Protein AF-A0A6V8P164-F1 (afdb_monomer_lite)

Secondary structure (DSSP, 8-state):
-HHHHHHHHHHT----EE-HHHHHHHHHS--TTHHHHHHHHHHHHHHH--SSEE-TTT---TT-----

pLDDT: mean 86.37, std 13.19, range [37.59, 93.88]

Structure (mmCIF, N/CA/C/O backbone):
data_AF-A0A6V8P164-F1
#
_entry.id   AF-A0A6V8P164-F1
#
loop_
_atom_site.group_PDB
_atom_site.id
_atom_site.type_symbol
_atom_site.label_atom_id
_atom_site.label_alt_id
_atom_site.label_comp_id
_atom_site.label_asym_id
_atom_site.label_entity_id
_atom_site.label_seq_id
_atom_site.pdbx_PDB_ins_code
_atom_site.Cartn_x
_atom_site.Cartn_y
_atom_site.Cartn_z
_atom_site.occupancy
_atom_site.B_iso_or_equiv
_atom_site.auth_seq_id
_atom_site.auth_comp_id
_atom_site.auth_asym_id
_atom_site.auth_atom_id
_atom_site.pdbx_PDB_model_num
ATOM 1 N N . ARG A 1 1 ? 4.568 -7.726 1.135 1.00 73.06 1 ARG A N 1
ATOM 2 C CA . ARG A 1 1 ? 4.136 -7.787 2.553 1.00 73.06 1 ARG A CA 1
ATOM 3 C C . ARG A 1 1 ? 5.059 -6.985 3.477 1.00 73.06 1 ARG A C 1
ATOM 5 O O . ARG A 1 1 ? 4.563 -6.062 4.101 1.00 73.06 1 ARG A O 1
ATOM 12 N N . TYR A 1 2 ? 6.381 -7.214 3.446 1.00 88.12 2 TYR A N 1
ATOM 13 C CA . TYR A 1 2 ? 7.379 -6.522 4.288 1.00 88.12 2 TYR A CA 1
ATOM 14 C C . TYR A 1 2 ? 7.182 -5.000 4.459 1.00 88.12 2 TYR A C 1
ATOM 16 O O . TYR A 1 2 ? 7.071 -4.526 5.584 1.00 88.12 2 TYR A O 1
ATOM 24 N N . PHE A 1 3 ? 7.090 -4.230 3.366 1.00 89.88 3 PHE A N 1
ATOM 25 C CA . PHE A 1 3 ? 6.942 -2.768 3.448 1.00 89.88 3 PHE A CA 1
ATOM 26 C C . PHE A 1 3 ? 5.657 -2.320 4.148 1.00 89.88 3 PHE A C 1
ATOM 28 O O . PHE A 1 3 ? 5.694 -1.389 4.941 1.00 89.88 3 PHE A O 1
ATOM 35 N N . VAL A 1 4 ? 4.532 -2.994 3.890 1.00 90.44 4 VAL A N 1
ATOM 36 C CA . VAL A 1 4 ? 3.247 -2.653 4.519 1.00 90.44 4 VAL A CA 1
ATOM 37 C C . VAL A 1 4 ? 3.322 -2.874 6.026 1.00 90.44 4 VAL A C 1
ATOM 39 O O . VAL A 1 4 ? 2.923 -1.998 6.783 1.00 90.44 4 VAL A O 1
ATOM 42 N N . GLU A 1 5 ? 3.905 -3.988 6.470 1.00 90.38 5 GLU A N 1
ATOM 43 C CA . GLU A 1 5 ? 4.090 -4.269 7.899 1.00 90.38 5 GLU A CA 1
ATOM 44 C C . GLU A 1 5 ? 5.064 -3.286 8.557 1.00 90.38 5 GLU A C 1
ATOM 46 O O . GLU A 1 5 ? 4.793 -2.784 9.648 1.00 90.38 5 GLU A O 1
ATOM 51 N N . LYS A 1 6 ? 6.176 -2.972 7.881 1.00 92.62 6 LYS A N 1
ATOM 52 C CA . LYS A 1 6 ? 7.148 -1.975 8.340 1.00 92.62 6 LYS A CA 1
ATOM 53 C C . LYS A 1 6 ? 6.476 -0.614 8.544 1.00 92.62 6 LYS A C 1
ATOM 55 O O . LYS A 1 6 ? 6.540 -0.069 9.641 1.00 92.62 6 LYS A O 1
ATOM 60 N N . PHE A 1 7 ? 5.787 -0.100 7.526 1.00 93.25 7 PHE A N 1
ATOM 61 C CA . PHE A 1 7 ? 5.147 1.214 7.593 1.00 93.25 7 PHE A CA 1
ATOM 62 C C . PHE A 1 7 ? 3.963 1.251 8.548 1.00 93.25 7 PHE A C 1
ATOM 64 O O . PHE A 1 7 ? 3.761 2.263 9.207 1.00 93.25 7 PHE A O 1
ATOM 71 N N . SER A 1 8 ? 3.216 0.156 8.674 1.00 91.38 8 SER A N 1
ATOM 72 C CA . SER A 1 8 ? 2.133 0.060 9.655 1.00 91.38 8 SER A CA 1
ATOM 73 C C . SER A 1 8 ? 2.668 0.235 11.07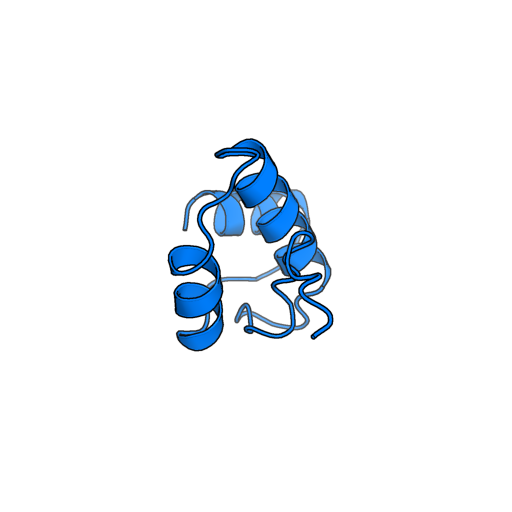5 1.00 91.38 8 SER A C 1
ATOM 75 O O . SER A 1 8 ? 2.157 1.061 11.828 1.00 91.38 8 SER A O 1
ATOM 77 N N . ARG A 1 9 ? 3.781 -0.434 11.406 1.00 91.44 9 ARG A N 1
ATOM 78 C CA . ARG A 1 9 ? 4.462 -0.267 12.699 1.00 91.44 9 ARG A CA 1
ATOM 79 C C . ARG A 1 9 ? 5.042 1.134 12.886 1.00 91.44 9 ARG A C 1
ATOM 81 O O . ARG A 1 9 ? 4.855 1.721 13.943 1.00 91.44 9 ARG A O 1
ATOM 88 N N . GLU A 1 10 ? 5.730 1.671 11.878 1.00 93.25 10 GLU A N 1
ATOM 89 C CA . GLU A 1 10 ? 6.356 3.002 11.955 1.00 93.25 10 GLU A CA 1
ATOM 90 C C . GLU A 1 10 ? 5.330 4.142 12.069 1.00 93.25 10 GLU A C 1
ATOM 92 O O . GLU A 1 10 ? 5.611 5.154 12.705 1.00 93.25 10 GLU A O 1
ATOM 97 N N . LEU A 1 11 ? 4.148 3.992 11.462 1.00 91.12 11 LEU A N 1
ATOM 98 C CA . LEU A 1 11 ? 3.107 5.024 11.407 1.00 91.12 11 LEU A CA 1
ATOM 99 C C . LEU A 1 11 ? 1.970 4.806 12.417 1.00 91.12 11 LEU A C 1
ATOM 101 O O . LEU A 1 11 ? 1.025 5.592 12.435 1.00 91.12 11 LEU A O 1
ATOM 105 N N . GLY A 1 12 ? 2.026 3.740 13.222 1.00 90.38 12 GLY A N 1
ATOM 106 C CA . GLY A 1 12 ? 0.956 3.383 14.161 1.00 90.38 12 GLY A CA 1
ATOM 107 C C . GLY A 1 12 ? -0.371 3.039 13.472 1.00 90.38 12 GLY A C 1
ATOM 108 O O . GLY A 1 12 ? -1.439 3.292 14.024 1.00 90.38 12 GLY A O 1
ATOM 109 N N . LYS A 1 13 ? -0.311 2.508 12.247 1.00 90.50 13 LYS A N 1
ATOM 110 C CA . LYS A 1 13 ? -1.469 2.031 11.479 1.00 90.50 13 LYS A CA 1
ATOM 111 C C . LYS A 1 13 ? -1.616 0.521 11.652 1.00 90.50 13 LYS A C 1
ATOM 113 O O . LYS A 1 13 ? -0.628 -0.180 11.841 1.00 90.50 13 LYS A O 1
ATOM 118 N N . ASP A 1 14 ? -2.837 0.013 11.528 1.00 89.25 14 ASP A N 1
ATOM 119 C CA . ASP A 1 14 ? -3.146 -1.412 11.715 1.00 89.25 14 ASP A CA 1
ATOM 120 C C . ASP A 1 14 ? -3.406 -2.141 10.384 1.00 89.25 14 ASP A C 1
ATOM 122 O O . ASP A 1 14 ? -4.271 -3.007 10.294 1.00 89.25 14 ASP A O 1
ATOM 126 N N . VAL A 1 15 ? -2.673 -1.794 9.318 1.00 91.31 15 VAL A N 1
ATOM 127 C CA . VAL A 1 15 ? -2.847 -2.444 8.009 1.00 91.31 15 VAL A CA 1
ATOM 128 C C . VAL A 1 15 ? -2.225 -3.836 8.039 1.00 91.31 15 VAL A C 1
ATOM 130 O O . VAL A 1 15 ? -1.005 -4.002 8.084 1.00 91.31 15 VAL A O 1
ATOM 133 N N . ARG A 1 16 ? -3.078 -4.857 8.005 1.00 87.31 16 ARG A N 1
ATOM 134 C CA . ARG A 1 16 ? -2.711 -6.272 8.157 1.00 87.31 16 ARG A CA 1
ATOM 135 C C . ARG A 1 16 ? -2.862 -7.066 6.865 1.00 87.31 16 ARG A C 1
ATOM 137 O O . ARG A 1 16 ? -2.213 -8.105 6.708 1.00 87.31 16 ARG A O 1
ATOM 144 N N . ALA A 1 17 ? -3.675 -6.572 5.938 1.00 88.62 17 ALA A N 1
ATOM 145 C CA . ALA A 1 17 ? -3.973 -7.226 4.676 1.00 88.62 17 ALA A CA 1
ATOM 146 C C . ALA A 1 17 ? -3.857 -6.259 3.491 1.00 88.62 17 ALA A C 1
ATOM 148 O O . ALA A 1 17 ? -3.946 -5.041 3.632 1.00 88.62 17 ALA A O 1
ATOM 149 N N . ILE A 1 18 ? -3.642 -6.828 2.307 1.00 91.50 18 ILE A N 1
ATOM 150 C CA . ILE A 1 18 ? -3.678 -6.120 1.028 1.00 91.50 18 ILE A CA 1
ATOM 151 C C . ILE A 1 18 ? -4.796 -6.770 0.229 1.00 91.50 18 ILE A C 1
ATOM 153 O O . ILE A 1 18 ? -4.796 -7.993 0.092 1.00 91.50 18 ILE A O 1
ATOM 157 N N . ASP A 1 19 ? -5.730 -5.964 -0.261 1.00 93.50 19 ASP A N 1
ATOM 158 C CA . ASP A 1 19 ? -6.808 -6.440 -1.116 1.00 93.50 19 ASP A CA 1
ATOM 159 C C . ASP A 1 19 ? -6.260 -7.008 -2.437 1.00 93.50 19 ASP A C 1
ATOM 161 O O . ASP A 1 19 ? -5.211 -6.583 -2.936 1.00 93.50 19 ASP A O 1
ATOM 165 N N . GLU A 1 20 ? -6.975 -7.964 -3.028 1.00 93.31 20 GLU A N 1
ATOM 166 C CA . GLU A 1 20 ? -6.562 -8.602 -4.278 1.00 93.31 20 GLU A CA 1
ATOM 167 C C . GLU A 1 20 ? -6.422 -7.579 -5.417 1.00 93.31 20 GLU A C 1
ATOM 169 O O . GLU A 1 20 ? -5.421 -7.592 -6.141 1.00 93.31 20 GLU A O 1
ATOM 174 N N . ALA A 1 21 ? -7.341 -6.615 -5.534 1.00 92.81 21 ALA A N 1
ATOM 175 C CA . ALA A 1 21 ? -7.263 -5.587 -6.567 1.00 92.81 21 ALA A CA 1
ATOM 176 C C . ALA A 1 21 ? -6.054 -4.658 -6.357 1.00 92.81 21 ALA A C 1
ATOM 178 O O . ALA A 1 21 ? -5.396 -4.255 -7.323 1.00 92.81 21 ALA A O 1
ATOM 179 N N . ALA A 1 22 ? -5.711 -4.354 -5.100 1.00 92.88 22 ALA A N 1
ATOM 180 C CA . ALA A 1 22 ? -4.509 -3.594 -4.766 1.00 92.88 22 ALA A CA 1
ATOM 181 C C . ALA A 1 22 ? -3.245 -4.366 -5.164 1.00 92.88 22 ALA A C 1
ATOM 183 O O . ALA A 1 22 ? -2.346 -3.804 -5.796 1.00 92.88 22 ALA A O 1
ATOM 184 N N . LEU A 1 23 ? -3.193 -5.664 -4.858 1.00 92.25 23 LEU A N 1
ATOM 185 C CA . LEU A 1 23 ? -2.080 -6.533 -5.227 1.00 92.25 23 LEU A CA 1
ATOM 186 C C . LEU A 1 23 ? -1.919 -6.623 -6.750 1.00 92.25 23 LEU A C 1
ATOM 188 O O . LEU A 1 23 ? -0.814 -6.433 -7.257 1.00 92.25 23 LEU A O 1
ATOM 192 N N . HIS A 1 24 ? -3.013 -6.824 -7.487 1.00 93.12 24 HIS A N 1
ATOM 193 C CA . HIS A 1 24 ? -3.001 -6.828 -8.950 1.00 93.12 24 HIS A CA 1
ATOM 194 C C . HIS A 1 24 ? -2.458 -5.517 -9.523 1.00 93.12 24 HIS A C 1
ATOM 196 O O . HIS A 1 24 ? -1.640 -5.540 -10.444 1.00 93.12 24 HIS A O 1
ATOM 202 N N . LYS A 1 25 ? -2.863 -4.371 -8.966 1.00 91.56 25 LYS A N 1
ATOM 203 C CA . LYS A 1 25 ? -2.372 -3.051 -9.386 1.00 91.56 25 LYS A CA 1
ATOM 204 C C . LYS A 1 25 ? -0.864 -2.909 -9.158 1.00 91.56 25 LYS A C 1
ATOM 206 O O . LYS A 1 25 ? -0.158 -2.428 -10.043 1.00 91.56 25 LYS A O 1
ATOM 211 N N . LEU A 1 26 ? -0.373 -3.373 -8.007 1.00 90.81 26 LEU A N 1
ATOM 212 C CA . LEU A 1 26 ? 1.048 -3.341 -7.655 1.00 90.81 26 LEU A CA 1
ATOM 213 C C . LEU A 1 26 ? 1.899 -4.267 -8.537 1.00 90.81 26 LEU A C 1
ATOM 215 O O . LEU A 1 26 ? 3.014 -3.902 -8.892 1.00 90.81 26 LEU A O 1
ATOM 219 N N . VAL A 1 27 ? 1.391 -5.453 -8.884 1.00 90.94 27 VAL A N 1
ATOM 220 C CA . VAL A 1 27 ? 2.106 -6.445 -9.710 1.00 90.94 27 VAL A CA 1
ATOM 221 C C . VAL A 1 27 ? 2.089 -6.068 -11.191 1.00 90.94 27 VAL A C 1
ATOM 223 O O . VAL A 1 27 ? 3.061 -6.310 -11.902 1.00 90.94 27 VAL A O 1
ATOM 226 N N . ARG A 1 28 ? 0.996 -5.468 -11.675 1.00 90.88 28 ARG A N 1
ATOM 227 C CA . ARG A 1 28 ? 0.853 -5.082 -13.085 1.00 90.88 28 ARG A CA 1
ATOM 228 C C . ARG A 1 28 ? 1.735 -3.893 -13.464 1.00 90.88 28 ARG A C 1
ATOM 230 O O . ARG A 1 28 ? 2.086 -3.744 -14.633 1.00 90.88 28 ARG A O 1
ATOM 237 N N . TYR A 1 29 ? 2.055 -3.027 -12.508 1.00 88.12 29 TYR A N 1
ATOM 238 C CA . TYR A 1 29 ? 2.909 -1.877 -12.761 1.00 88.12 29 TYR A CA 1
ATOM 239 C C . TYR A 1 29 ? 4.388 -2.268 -12.693 1.00 88.12 29 TYR A C 1
ATOM 241 O O . TYR A 1 29 ? 4.831 -2.912 -11.749 1.00 88.12 29 TYR A O 1
ATOM 249 N N . GLY A 1 30 ? 5.159 -1.869 -13.706 1.00 86.56 30 GLY A N 1
ATOM 250 C CA . GLY A 1 30 ? 6.554 -2.290 -13.872 1.00 86.56 30 GLY A CA 1
ATOM 251 C C . GLY A 1 30 ? 7.574 -1.571 -12.985 1.00 86.56 30 GLY A C 1
ATOM 252 O O . GLY A 1 30 ? 8.746 -1.917 -13.055 1.00 86.56 30 GLY A O 1
ATOM 253 N N . TRP A 1 31 ? 7.159 -0.583 -12.182 1.00 89.75 31 TRP A N 1
ATOM 254 C CA . TRP A 1 31 ? 8.033 0.194 -11.286 1.00 89.75 31 TRP A CA 1
ATOM 255 C C . TRP A 1 31 ? 9.316 0.700 -11.972 1.00 89.75 31 TRP A C 1
ATOM 257 O O . TRP A 1 31 ? 10.412 0.272 -11.608 1.00 89.75 31 TRP A O 1
ATOM 267 N N . PRO A 1 32 ? 9.222 1.607 -12.965 1.00 87.81 32 PRO A N 1
ATOM 268 C CA . PRO A 1 32 ? 10.397 2.153 -13.653 1.00 87.81 32 PRO A CA 1
ATOM 269 C C . PRO A 1 32 ? 11.392 2.837 -12.697 1.00 87.81 32 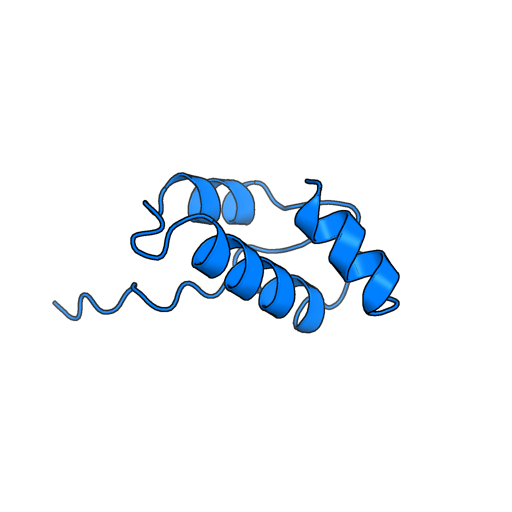PRO A C 1
ATOM 271 O O . PRO A 1 32 ? 12.594 2.841 -12.953 1.00 87.81 32 PRO A O 1
ATOM 274 N N . GLY A 1 33 ? 10.922 3.370 -11.565 1.00 86.38 33 GLY A N 1
ATOM 275 C CA . GLY A 1 33 ? 11.748 3.891 -10.474 1.00 86.38 33 GLY A CA 1
ATOM 276 C C . GLY A 1 33 ? 12.293 2.819 -9.518 1.00 86.38 33 GLY A C 1
ATOM 277 O O . GLY A 1 33 ? 12.817 3.150 -8.449 1.00 86.38 33 GLY A O 1
ATOM 278 N N . ASN A 1 34 ? 12.199 1.541 -9.894 1.00 89.62 34 ASN A N 1
ATOM 279 C CA . ASN A 1 34 ? 12.606 0.363 -9.132 1.00 89.62 34 ASN A CA 1
ATOM 280 C C . ASN A 1 34 ? 11.891 0.247 -7.770 1.00 89.62 34 ASN A C 1
ATOM 282 O O . ASN A 1 34 ? 10.821 0.806 -7.527 1.00 89.62 34 ASN A O 1
ATOM 286 N N . VAL A 1 35 ? 12.520 -0.478 -6.840 1.00 89.94 35 VAL A N 1
ATOM 287 C CA . VAL A 1 35 ? 12.006 -0.730 -5.486 1.00 89.94 35 VAL A CA 1
ATOM 288 C C . VAL A 1 35 ? 11.714 0.548 -4.691 1.00 89.94 35 VAL A C 1
ATOM 290 O O . VAL A 1 35 ? 10.811 0.543 -3.862 1.00 89.94 35 VAL A O 1
ATOM 293 N N . ARG A 1 36 ? 12.417 1.659 -4.959 1.00 90.62 36 ARG A N 1
ATOM 294 C CA . ARG A 1 36 ? 12.185 2.942 -4.269 1.00 90.62 36 ARG A CA 1
ATOM 295 C C . ARG A 1 36 ? 10.825 3.549 -4.613 1.00 90.62 36 ARG A C 1
ATOM 297 O O . ARG A 1 36 ? 10.185 4.148 -3.752 1.00 90.62 36 ARG A O 1
ATOM 304 N N . GLU A 1 37 ? 10.374 3.400 -5.856 1.00 91.62 37 GLU A N 1
ATOM 305 C CA . GLU A 1 37 ? 9.047 3.865 -6.269 1.00 91.62 37 GLU A CA 1
ATOM 306 C C . GLU A 1 37 ? 7.946 3.023 -5.615 1.00 91.62 37 GLU A C 1
ATOM 308 O O . GLU A 1 37 ? 7.000 3.580 -5.055 1.00 91.62 37 GLU A O 1
ATOM 313 N N . LEU A 1 38 ? 8.123 1.695 -5.601 1.00 91.38 38 LEU A N 1
ATOM 314 C CA . LEU A 1 38 ? 7.230 0.768 -4.904 1.00 91.38 38 LEU A CA 1
ATOM 315 C C . LEU A 1 38 ? 7.143 1.099 -3.410 1.00 91.38 38 LEU A C 1
ATOM 317 O O . LEU A 1 38 ? 6.048 1.188 -2.856 1.00 91.38 38 LEU A O 1
ATOM 321 N N . GLU A 1 39 ? 8.287 1.320 -2.765 1.00 93.12 39 GLU A N 1
ATOM 322 C CA . GLU A 1 39 ? 8.366 1.682 -1.352 1.00 93.12 39 GLU A CA 1
ATOM 323 C C . GLU A 1 39 ? 7.588 2.975 -1.057 1.00 93.12 39 GLU A C 1
ATOM 325 O O . GLU A 1 39 ? 6.734 2.995 -0.170 1.00 93.12 39 GLU A O 1
ATOM 330 N N . ASN A 1 40 ? 7.809 4.036 -1.840 1.00 91.88 40 ASN A N 1
ATOM 331 C CA . ASN A 1 40 ? 7.103 5.312 -1.687 1.00 91.88 40 ASN A CA 1
ATOM 332 C C . ASN A 1 40 ? 5.597 5.209 -1.968 1.00 91.88 40 ASN A C 1
ATOM 334 O O . ASN A 1 40 ? 4.800 5.918 -1.345 1.00 91.88 40 ASN A O 1
ATOM 338 N N . CYS A 1 41 ? 5.193 4.362 -2.916 1.00 93.06 41 CYS A N 1
ATOM 339 C CA . CYS A 1 41 ? 3.786 4.092 -3.195 1.00 93.06 41 CYS A CA 1
ATOM 340 C C . CYS A 1 41 ? 3.126 3.389 -2.004 1.00 93.06 41 CYS A C 1
ATOM 342 O O . CYS A 1 41 ? 2.131 3.884 -1.477 1.00 93.06 41 CYS A O 1
ATOM 344 N N . LEU A 1 42 ? 3.725 2.299 -1.515 1.00 92.56 42 LEU A N 1
ATOM 345 C CA . LEU A 1 42 ? 3.206 1.542 -0.376 1.00 92.56 42 LEU A CA 1
ATOM 346 C C . LEU A 1 42 ? 3.173 2.372 0.907 1.00 92.56 42 LEU A C 1
ATOM 348 O O . LEU A 1 42 ? 2.197 2.297 1.649 1.00 92.56 42 LEU A O 1
ATOM 352 N N . LYS A 1 43 ? 4.187 3.208 1.153 1.00 93.06 43 LYS A N 1
ATOM 353 C CA . LYS A 1 43 ? 4.202 4.117 2.305 1.00 93.06 43 LYS A CA 1
ATOM 354 C C . LYS A 1 43 ? 3.002 5.062 2.286 1.00 93.06 43 LYS A C 1
ATOM 356 O O . LYS A 1 43 ? 2.320 5.208 3.295 1.00 93.06 43 LYS A O 1
ATOM 361 N N . ARG A 1 44 ? 2.713 5.675 1.132 1.00 92.19 44 ARG A N 1
ATOM 362 C CA . ARG A 1 44 ? 1.544 6.553 0.962 1.00 92.19 44 ARG A CA 1
ATOM 363 C C . ARG A 1 44 ? 0.231 5.794 1.085 1.00 92.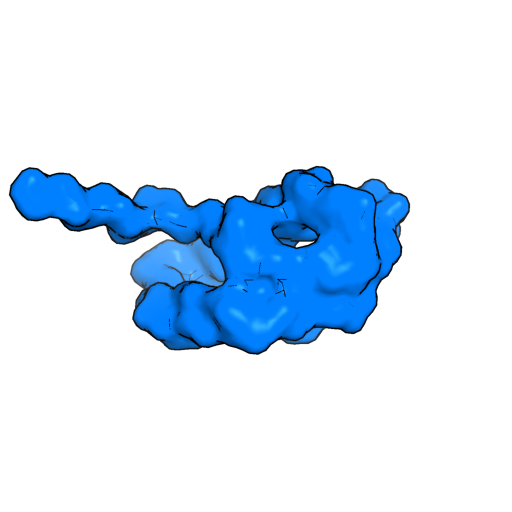19 44 ARG A C 1
ATOM 365 O O . ARG A 1 44 ? -0.665 6.275 1.768 1.00 92.19 44 ARG A O 1
ATOM 372 N N . ALA A 1 45 ? 0.145 4.605 0.498 1.00 93.12 45 ALA A N 1
ATOM 373 C CA . ALA A 1 45 ? -1.043 3.770 0.603 1.00 93.12 45 ALA A CA 1
ATOM 374 C C . ALA A 1 45 ? -1.357 3.419 2.069 1.00 93.12 45 ALA A C 1
ATOM 376 O O . ALA A 1 45 ? -2.498 3.540 2.498 1.00 93.12 45 ALA A O 1
ATOM 377 N N . VAL A 1 46 ? -0.344 3.092 2.883 1.00 93.25 46 VAL A N 1
ATOM 378 C CA . VAL A 1 46 ? -0.528 2.851 4.327 1.00 93.25 46 VAL A CA 1
ATOM 379 C C . VAL A 1 46 ? -0.986 4.116 5.064 1.00 93.25 46 VAL A C 1
ATOM 381 O O . VAL A 1 46 ? -1.865 4.039 5.921 1.00 93.25 46 VAL A O 1
ATOM 384 N N . VAL A 1 47 ? -0.456 5.295 4.721 1.00 92.38 47 VAL A N 1
ATOM 385 C CA . VAL A 1 47 ? -0.915 6.571 5.306 1.00 92.38 47 VAL A CA 1
ATOM 386 C C . VAL A 1 47 ? -2.397 6.828 5.005 1.00 92.38 47 VAL A C 1
ATOM 388 O O . VAL A 1 47 ? -3.143 7.215 5.910 1.00 92.38 47 VAL A O 1
ATOM 391 N N . LEU A 1 48 ? -2.810 6.602 3.754 1.00 90.75 48 LEU A N 1
ATOM 392 C C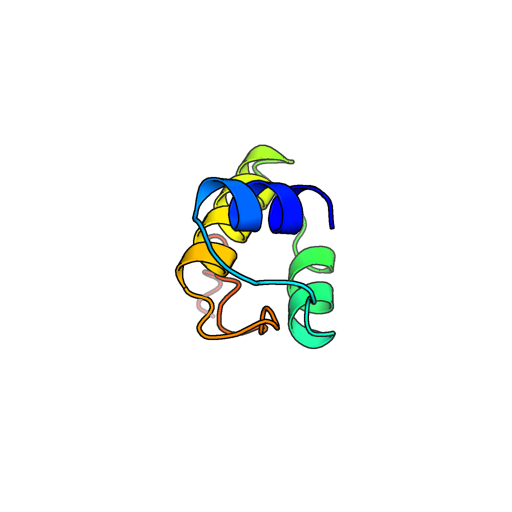A . LEU A 1 48 ? -4.170 6.849 3.261 1.00 90.75 48 LEU A CA 1
ATOM 393 C C . LEU A 1 48 ? -5.183 5.802 3.727 1.00 90.75 48 LEU A C 1
ATOM 395 O O . LEU A 1 48 ? -6.358 6.135 3.892 1.00 90.75 48 LEU A O 1
ATOM 399 N N . SER A 1 49 ? -4.721 4.582 3.999 1.00 90.56 49 SER A N 1
ATOM 400 C CA . SER A 1 49 ? -5.573 3.501 4.475 1.00 90.56 49 SER A CA 1
ATOM 401 C C . SER A 1 49 ? -6.350 3.909 5.734 1.00 90.56 49 SER A C 1
ATOM 403 O O . SER A 1 49 ? -5.826 4.531 6.676 1.00 90.56 49 SER A O 1
ATOM 405 N N . LYS A 1 50 ? -7.638 3.565 5.727 1.00 84.56 50 LYS A N 1
ATOM 406 C CA . LYS A 1 50 ? -8.594 3.890 6.797 1.00 84.56 50 LYS A CA 1
ATOM 407 C C . LYS A 1 50 ? -8.883 2.714 7.731 1.00 84.56 50 LYS A C 1
ATOM 409 O O . LYS A 1 50 ? -9.527 2.918 8.754 1.00 84.56 50 LYS A O 1
ATOM 414 N N . GLY A 1 51 ? -8.417 1.515 7.396 1.00 86.38 51 GLY A N 1
ATOM 415 C CA . GLY A 1 51 ? -8.683 0.292 8.146 1.00 86.38 51 GLY A CA 1
ATOM 416 C C . GLY A 1 51 ? -7.500 -0.665 8.118 1.00 86.38 51 GLY A C 1
ATOM 417 O O . GLY A 1 51 ? -6.357 -0.256 7.915 1.00 86.38 51 GLY A O 1
ATOM 418 N N . ASP A 1 52 ? -7.788 -1.944 8.315 1.00 90.88 52 ASP A N 1
ATOM 419 C CA . ASP A 1 52 ? -6.797 -3.016 8.357 1.00 90.88 52 ASP A CA 1
ATOM 420 C C . ASP A 1 52 ? -6.520 -3.676 6.999 1.00 90.88 52 ASP A C 1
ATOM 422 O O . ASP A 1 52 ? -5.603 -4.494 6.875 1.00 90.88 52 ASP A O 1
ATOM 426 N N . LEU A 1 53 ? -7.267 -3.278 5.971 1.00 91.56 53 LEU A N 1
ATOM 427 C CA . LEU A 1 53 ? -7.116 -3.716 4.591 1.00 91.56 53 LEU A CA 1
ATOM 428 C C . LEU A 1 53 ? -6.646 -2.551 3.710 1.00 91.56 53 LEU A C 1
ATOM 430 O O . LEU A 1 53 ? -7.248 -1.478 3.711 1.00 91.56 53 LEU A O 1
ATOM 434 N N . LEU A 1 54 ? -5.575 -2.776 2.947 1.00 92.88 54 LEU A N 1
ATOM 435 C CA . LEU A 1 54 ? -5.088 -1.853 1.924 1.00 92.88 54 LEU A CA 1
ATOM 436 C C . LEU A 1 54 ? -5.882 -2.053 0.627 1.00 92.88 54 LEU A C 1
ATOM 438 O O . LEU A 1 54 ? -5.715 -3.083 -0.030 1.00 92.88 54 LEU A O 1
ATOM 442 N N . ASN A 1 55 ? -6.700 -1.077 0.237 1.00 93.88 55 ASN A N 1
ATOM 443 C CA . ASN A 1 55 ? -7.531 -1.172 -0.961 1.00 93.88 55 ASN A CA 1
ATOM 444 C C . ASN A 1 55 ? -6.814 -0.625 -2.203 1.00 93.88 55 ASN A C 1
ATOM 446 O O . ASN A 1 55 ? -5.825 0.108 -2.125 1.00 93.88 55 ASN A O 1
ATOM 450 N N . ALA A 1 56 ? -7.331 -0.955 -3.390 1.00 91.56 56 ALA A N 1
ATOM 451 C CA . ALA A 1 56 ? -6.751 -0.496 -4.658 1.00 91.56 56 ALA A CA 1
ATOM 452 C C . ALA A 1 56 ? -6.804 1.035 -4.835 1.00 91.56 56 ALA A C 1
ATOM 454 O O . ALA A 1 56 ? -6.019 1.600 -5.607 1.00 91.56 56 ALA A O 1
ATOM 455 N N . GLU A 1 57 ? -7.728 1.692 -4.132 1.00 90.62 57 GLU A N 1
ATOM 456 C CA . GLU A 1 57 ? -7.900 3.147 -4.096 1.00 90.62 57 GLU A CA 1
ATOM 457 C C . GLU A 1 57 ? -6.780 3.841 -3.310 1.00 90.62 57 GLU A C 1
ATOM 459 O O . GLU A 1 57 ? -6.321 4.912 -3.706 1.00 90.62 57 GLU A O 1
ATOM 464 N N . ASP A 1 58 ? -6.276 3.193 -2.255 1.00 91.44 58 ASP A N 1
ATOM 465 C CA . ASP A 1 58 ? -5.162 3.698 -1.446 1.00 91.44 58 ASP A CA 1
ATOM 466 C C . ASP A 1 58 ? -3.833 3.626 -2.221 1.00 91.44 58 ASP A C 1
ATOM 468 O O . ASP A 1 58 ? -2.912 4.418 -2.006 1.00 91.44 58 ASP A O 1
ATOM 472 N N . VAL A 1 59 ? -3.723 2.681 -3.162 1.00 91.50 59 VAL A N 1
ATOM 473 C CA . VAL A 1 59 ? -2.539 2.484 -4.008 1.00 91.50 59 VAL A CA 1
ATOM 474 C C . VAL A 1 59 ? -2.547 3.471 -5.176 1.00 91.50 59 VAL A C 1
ATOM 476 O O . VAL A 1 59 ? -3.106 3.211 -6.246 1.00 91.50 59 VAL A O 1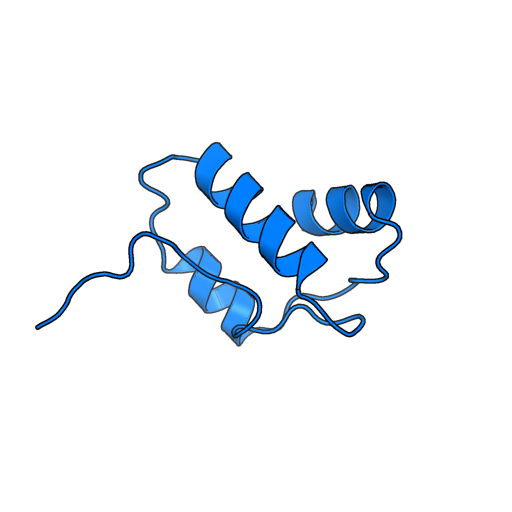
ATOM 479 N N . GLN A 1 60 ? -1.875 4.608 -5.001 1.00 88.31 60 GLN A N 1
ATOM 480 C CA . GLN A 1 60 ? -1.696 5.613 -6.052 1.00 88.31 60 GLN A CA 1
ATOM 481 C C . GLN A 1 60 ? -0.350 5.450 -6.767 1.00 88.31 60 GLN A C 1
ATOM 483 O O . GLN A 1 60 ? 0.716 5.642 -6.178 1.00 88.31 60 GLN A O 1
ATOM 488 N N . ILE A 1 61 ? -0.400 5.116 -8.058 1.00 85.88 61 ILE A N 1
ATOM 489 C CA . ILE A 1 61 ? 0.777 4.923 -8.909 1.00 85.88 61 ILE A CA 1
ATOM 490 C C . ILE A 1 61 ? 0.959 6.166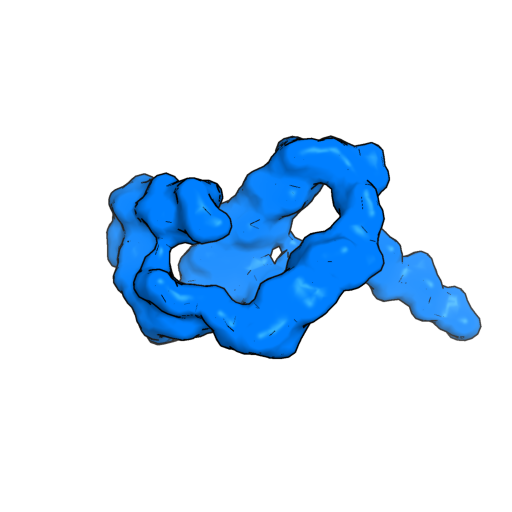 -9.782 1.00 85.88 61 ILE A C 1
ATOM 492 O O . ILE A 1 61 ? 0.138 6.446 -10.656 1.00 85.88 61 ILE A O 1
ATOM 496 N N . GLN A 1 62 ? 2.044 6.908 -9.546 1.00 70.50 62 GLN A N 1
ATOM 497 C CA . GLN A 1 62 ? 2.294 8.218 -10.165 1.00 70.50 62 GLN A CA 1
ATOM 498 C C . GLN A 1 62 ? 2.737 8.167 -11.641 1.00 70.50 62 GLN A C 1
ATOM 500 O O . GLN A 1 62 ? 2.999 9.211 -12.219 1.00 70.50 62 GLN A O 1
ATOM 505 N N . GLY A 1 63 ? 2.776 6.990 -12.274 1.00 61.38 63 GLY A N 1
ATOM 506 C CA . GLY A 1 63 ? 3.103 6.824 -13.699 1.00 61.38 63 GLY A CA 1
ATOM 507 C C . GLY A 1 63 ? 1.917 6.472 -14.599 1.00 61.38 63 GLY A C 1
ATOM 508 O O . GLY A 1 63 ? 2.120 6.032 -15.726 1.00 61.38 63 GLY A O 1
ATOM 509 N N . THR A 1 64 ? 0.679 6.624 -14.121 1.00 53.25 64 THR A N 1
ATOM 510 C CA . THR A 1 64 ? -0.535 6.349 -14.915 1.00 53.25 64 THR A CA 1
ATOM 511 C C . THR A 1 64 ? -1.097 7.601 -15.595 1.00 53.25 64 THR A C 1
ATOM 513 O O . THR A 1 64 ? -2.302 7.767 -15.708 1.00 53.25 64 THR A O 1
ATOM 516 N N . GLU A 1 65 ? -0.234 8.476 -16.110 1.00 46.62 65 GLU A N 1
ATOM 517 C CA . GLU A 1 65 ? -0.622 9.398 -17.181 1.00 46.62 65 GLU A CA 1
ATOM 518 C C . GLU A 1 65 ? -0.329 8.736 -18.532 1.00 46.62 65 GLU A C 1
ATOM 520 O O . GLU A 1 65 ? 0.660 9.018 -19.200 1.00 46.62 65 GLU A O 1
ATOM 525 N N . LYS A 1 66 ? -1.220 7.841 -18.960 1.00 42.59 66 LYS A N 1
ATOM 526 C CA . LYS A 1 66 ? -1.609 7.836 -20.370 1.00 42.59 66 LYS A CA 1
ATOM 527 C C . LYS A 1 66 ? -2.997 8.456 -20.423 1.00 42.59 66 LYS A C 1
ATOM 529 O O . LYS A 1 66 ? -3.994 7.759 -20.281 1.00 42.59 66 LYS A O 1
ATOM 534 N N . LYS A 1 67 ? -3.030 9.786 -20.551 1.00 38.06 67 LYS A N 1
ATOM 535 C CA . LYS A 1 67 ? -4.125 10.437 -21.267 1.00 38.06 67 LYS A CA 1
ATOM 536 C C . LYS A 1 67 ? -4.062 9.886 -22.690 1.00 38.06 67 LYS A C 1
ATOM 538 O O . LYS A 1 67 ? -3.033 10.047 -23.347 1.00 38.06 67 LYS A O 1
ATOM 543 N N . GLU A 1 68 ? -5.089 9.144 -23.080 1.00 37.59 68 GLU A N 1
ATOM 544 C CA . GLU A 1 68 ? -5.438 8.991 -24.494 1.00 37.59 68 GLU A CA 1
ATOM 545 C C . GLU A 1 68 ? -5.796 10.359 -25.089 1.00 37.59 68 GLU A C 1
ATOM 547 O O . GLU A 1 68 ? -6.302 11.221 -24.327 1.00 37.59 68 GLU A O 1
#

Foldseek 3Di:
DVLLVVLCVVVVHQAAEEDPLLVVVLVVDPPPVPVVQVSVQSNQQRVPDPHNYRYNVSRDRPPPPPPD

Radius of gyration: 11.67 Å; chains: 1; bounding box: 21×19×39 Å

Sequence (68 aa):
RYFVEKFSRELGKDVRAIDEAALHKLVRYGWPGNVRELENCLKRAVVLSKGDLLNAEDVQIQGTEKKE

Organism: NCBI:txid2754717

InterPro domains:
  IPR002078 RNA polymerase sigma factor 54 interaction domain [PS50045] (1-47)
  IPR025944 Sigma-54 interaction domain, conserved site [PS00688] (31-40)
  IPR027417 P-loop containing nucleoside triphosphate hydrolase [SSF52540] (2-59)
  IPR058031 NorR-like, AAA+ ATPase lid domain [PF25601] (1-62)